Protein AF-A0A537EPG3-F1 (afdb_monomer)

pLDDT: mean 89.56, std 10.61, range [42.75, 98.06]

Sequence (152 aa):
MSGPGFRSKFKDTDVAVTFRDLILLPGWTEVEPSQVQLSTQVTINHSLNMPFVASPMDTVTESEMAIGVARLGALGVLHRNCTAEEEVEMARKVKRAESLVIKDVITIRPTETVDYATELMQKHNISGLPVVEAEKLVGIVTGRDVRFADPS

Radius of gyration: 25.55 Å; Cα contacts (8 Å, |Δi|>4): 160; chains: 1; bounding box: 74×30×63 Å

Mean predicted aligned error: 10.75 Å

Foldseek 3Di:
DDDDDPVVVVPPDPDDDDPVVDDDDDDDDPDDPVRDQQWDDPDPPDIFSHPDEWDQDPVIAFLVNQLVQVVVRHGYDHHPPDDPVRSVVRVVSNVVVPDPDDPDAAAAEPPDWLQVQVVVCVVVVHQKHFYDDPNDGPGMDGVVNSPPDDRD

Structure (mmCIF, N/CA/C/O backbone):
data_AF-A0A537EPG3-F1
#
_entry.id   AF-A0A537EPG3-F1
#
loop_
_atom_site.group_PDB
_atom_site.id
_atom_site.type_symbol
_atom_site.label_atom_id
_atom_site.label_alt_id
_atom_site.label_comp_id
_atom_site.label_asym_id
_atom_site.label_entity_id
_atom_site.label_seq_id
_atom_site.pdbx_PDB_ins_code
_atom_site.Cartn_x
_atom_site.Cartn_y
_atom_site.Cartn_z
_atom_site.occupancy
_atom_site.B_iso_or_equiv
_atom_site.auth_seq_id
_atom_site.auth_comp_id
_atom_site.auth_asym_id
_atom_site.auth_atom_id
_atom_site.pdbx_PDB_model_num
ATOM 1 N N . MET A 1 1 ? 29.960 -1.689 12.814 1.00 42.75 1 MET A N 1
ATOM 2 C CA . MET A 1 1 ? 30.819 -1.915 11.633 1.00 42.75 1 MET A CA 1
ATOM 3 C C . MET A 1 1 ? 30.027 -1.536 10.394 1.00 42.75 1 MET A C 1
ATOM 5 O O . MET A 1 1 ? 29.244 -2.335 9.900 1.00 42.75 1 MET A O 1
ATOM 9 N N . SER A 1 2 ? 30.128 -0.283 9.961 1.00 54.09 2 SER A N 1
ATOM 10 C CA . SER A 1 2 ? 29.479 0.200 8.742 1.00 54.09 2 SER A CA 1
ATOM 11 C C . SER A 1 2 ? 30.254 -0.353 7.548 1.00 54.09 2 SER A C 1
ATOM 13 O O . SER A 1 2 ? 31.393 0.045 7.314 1.00 54.09 2 SER A O 1
ATOM 15 N N . GLY A 1 3 ? 29.661 -1.313 6.836 1.00 59.41 3 GLY A N 1
ATOM 16 C CA . GLY A 1 3 ? 30.194 -1.790 5.562 1.00 59.41 3 GLY A CA 1
ATOM 17 C C . GLY A 1 3 ? 30.347 -0.644 4.550 1.00 59.41 3 GLY A C 1
ATOM 18 O O . GLY A 1 3 ? 29.833 0.458 4.773 1.00 59.41 3 GLY A O 1
ATOM 19 N N . PRO A 1 4 ? 31.059 -0.875 3.438 1.00 67.81 4 PRO A N 1
ATOM 20 C CA . PRO A 1 4 ? 31.279 0.152 2.429 1.00 67.81 4 PRO A CA 1
ATOM 21 C C . PRO A 1 4 ? 29.923 0.688 1.927 1.00 67.81 4 PRO A C 1
ATOM 23 O O . PRO A 1 4 ? 29.101 -0.043 1.378 1.00 67.81 4 PRO A O 1
ATOM 26 N N . GLY A 1 5 ? 29.644 1.968 2.202 1.00 71.38 5 GLY A N 1
ATOM 27 C CA . GLY A 1 5 ? 28.357 2.602 1.889 1.00 71.38 5 GLY A CA 1
ATOM 28 C C . GLY A 1 5 ? 28.136 2.747 0.380 1.00 71.38 5 GLY A C 1
ATOM 29 O O . GLY A 1 5 ? 29.084 2.645 -0.389 1.00 71.38 5 GLY A O 1
ATOM 30 N N . PHE A 1 6 ? 26.908 3.038 -0.063 1.00 75.31 6 PHE A N 1
ATOM 31 C CA . PHE A 1 6 ? 26.512 3.091 -1.487 1.00 75.31 6 PHE A CA 1
ATOM 32 C C . PHE A 1 6 ? 27.510 3.816 -2.413 1.00 75.31 6 PHE A C 1
ATOM 34 O O . PHE A 1 6 ? 27.824 3.315 -3.487 1.00 75.31 6 PHE A O 1
ATOM 41 N N . ARG A 1 7 ? 28.079 4.945 -1.967 1.00 73.38 7 ARG A N 1
ATOM 42 C CA . ARG A 1 7 ? 29.069 5.738 -2.721 1.00 73.38 7 ARG A CA 1
ATOM 43 C C . ARG A 1 7 ? 30.365 4.996 -3.060 1.00 73.38 7 ARG A C 1
ATOM 45 O O . ARG A 1 7 ? 30.996 5.319 -4.057 1.00 73.38 7 ARG A O 1
ATOM 52 N N . SER A 1 8 ? 30.760 4.011 -2.258 1.00 78.94 8 SER A N 1
ATOM 53 C CA . SER A 1 8 ? 31.940 3.180 -2.538 1.00 78.94 8 SER A CA 1
ATOM 54 C C . SER A 1 8 ? 31.803 2.368 -3.826 1.0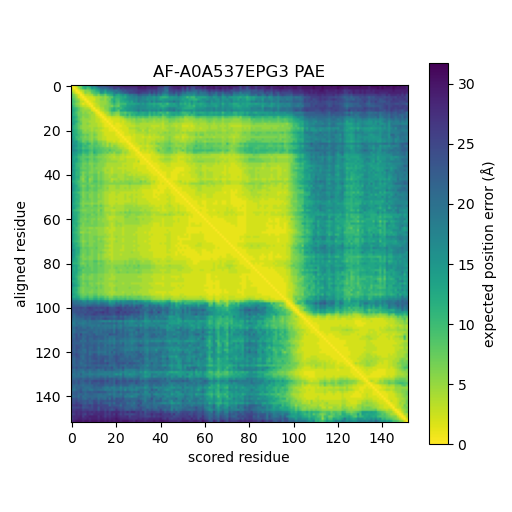0 78.94 8 SER A C 1
ATOM 56 O O . SER A 1 8 ? 32.810 2.103 -4.467 1.00 78.94 8 SER A O 1
ATOM 58 N N . LYS A 1 9 ? 30.570 2.052 -4.251 1.00 72.81 9 LYS A N 1
ATOM 59 C CA . LYS A 1 9 ? 30.302 1.319 -5.496 1.00 72.81 9 LYS A CA 1
ATOM 60 C C . LYS A 1 9 ? 30.694 2.099 -6.754 1.00 72.81 9 LYS A C 1
ATOM 62 O O . LYS A 1 9 ? 30.820 1.488 -7.802 1.00 72.81 9 LYS A O 1
ATOM 67 N N . PHE A 1 10 ? 30.872 3.417 -6.636 1.00 76.88 10 PHE A N 1
ATOM 68 C CA . PHE A 1 10 ? 31.167 4.322 -7.751 1.00 76.88 10 PHE A CA 1
ATOM 69 C C . PHE A 1 10 ? 32.620 4.804 -7.780 1.00 76.88 10 PHE A C 1
ATOM 71 O O . PHE A 1 10 ? 32.990 5.554 -8.675 1.00 76.88 10 PHE A O 1
ATOM 78 N N . LYS A 1 11 ? 33.432 4.462 -6.768 1.00 75.50 11 LYS A N 1
ATOM 79 C CA . LYS A 1 11 ? 34.779 5.037 -6.617 1.00 75.50 11 LYS A CA 1
ATOM 80 C C . LYS A 1 11 ? 35.753 4.589 -7.708 1.00 75.50 11 LYS A C 1
ATOM 82 O O . LYS A 1 11 ? 36.596 5.388 -8.090 1.00 75.50 11 LYS A O 1
ATOM 87 N N . ASP A 1 12 ? 35.587 3.368 -8.206 1.00 79.19 12 ASP A N 1
ATOM 88 C CA . ASP A 1 12 ? 36.497 2.730 -9.163 1.00 79.19 12 ASP A CA 1
ATOM 89 C C . ASP A 1 12 ? 35.770 2.361 -10.470 1.00 79.19 12 ASP A C 1
ATOM 91 O O . ASP A 1 12 ? 36.048 1.332 -11.079 1.00 79.19 12 ASP A O 1
ATOM 95 N N . THR A 1 13 ? 34.755 3.138 -10.864 1.00 80.62 13 THR A N 1
ATOM 96 C CA . THR A 1 13 ? 33.936 2.833 -12.048 1.00 80.62 13 THR A CA 1
ATOM 97 C C . THR A 1 13 ? 34.333 3.716 -13.225 1.00 80.62 13 THR A C 1
ATOM 99 O O . THR A 1 13 ? 34.212 4.935 -13.148 1.00 80.62 13 THR A O 1
ATOM 102 N N . ASP A 1 14 ? 34.745 3.099 -14.332 1.00 84.75 14 ASP A N 1
ATOM 103 C CA . ASP A 1 14 ? 35.174 3.817 -15.541 1.00 84.75 14 ASP A CA 1
ATOM 104 C C . ASP A 1 14 ? 34.015 4.513 -16.274 1.00 84.75 14 ASP A C 1
ATOM 106 O O . ASP A 1 14 ? 34.211 5.525 -16.946 1.00 84.75 14 ASP A O 1
ATOM 110 N N . VAL A 1 15 ? 32.796 3.974 -16.159 1.00 88.31 15 VAL A N 1
ATOM 111 C CA . VAL A 1 15 ? 31.607 4.460 -16.870 1.00 88.31 15 VAL A CA 1
ATOM 112 C C . VAL A 1 15 ? 30.387 4.417 -15.953 1.00 88.31 15 VAL A C 1
ATOM 114 O O . VAL A 1 15 ? 30.102 3.402 -15.319 1.00 88.31 15 VAL A O 1
ATOM 117 N N . ALA A 1 16 ? 29.632 5.515 -15.925 1.00 89.00 16 ALA A N 1
ATOM 118 C CA . ALA A 1 16 ? 28.336 5.614 -1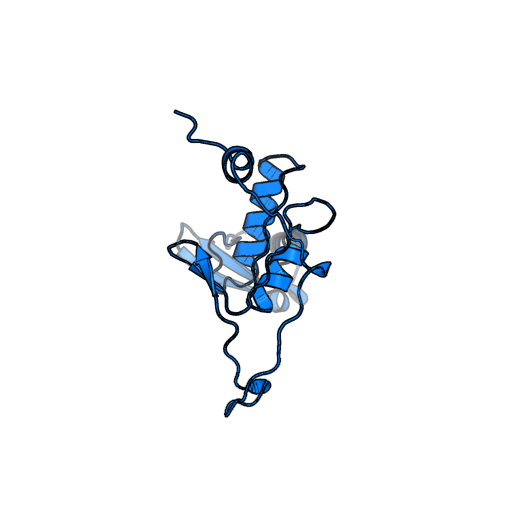5.267 1.00 89.00 16 ALA A CA 1
ATOM 119 C C . ALA A 1 16 ? 27.284 6.050 -16.292 1.00 89.00 16 ALA A C 1
ATOM 121 O O . ALA A 1 16 ? 27.496 7.023 -17.012 1.00 89.00 16 ALA A O 1
ATOM 122 N N . VAL A 1 17 ? 26.161 5.332 -16.344 1.00 91.69 17 VAL A N 1
ATOM 123 C CA . VAL A 1 17 ? 25.054 5.582 -17.279 1.00 91.69 17 VAL A CA 1
ATOM 124 C C . VAL A 1 17 ? 23.739 5.775 -16.529 1.00 91.69 17 VAL A C 1
ATOM 126 O O . VAL A 1 17 ? 23.528 5.204 -15.457 1.00 91.69 17 VAL A O 1
ATOM 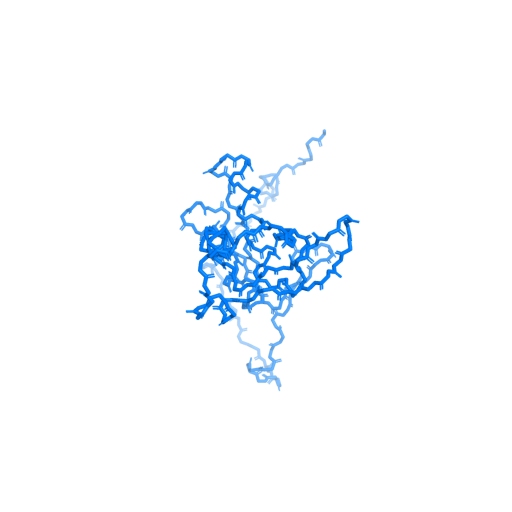129 N N . THR A 1 18 ? 22.845 6.578 -17.096 1.00 93.88 18 THR A N 1
ATOM 130 C CA . THR A 1 18 ? 21.467 6.796 -16.641 1.00 93.88 18 THR A CA 1
ATOM 131 C C . THR A 1 18 ? 20.455 6.232 -17.642 1.00 93.88 18 THR A C 1
ATOM 133 O O . THR A 1 18 ? 20.806 5.795 -18.736 1.00 93.88 18 THR A O 1
ATOM 136 N N . PHE A 1 19 ? 19.165 6.268 -17.299 1.00 95.00 19 PHE A N 1
ATOM 137 C CA . PHE A 1 19 ? 18.079 5.753 -18.141 1.00 95.00 19 PHE A CA 1
ATOM 138 C C . PHE A 1 19 ? 18.023 6.381 -19.540 1.00 95.00 19 PHE A C 1
ATOM 140 O O . PHE A 1 19 ? 17.496 5.765 -20.456 1.00 95.00 19 PHE A O 1
ATOM 147 N N . ARG A 1 20 ? 18.541 7.604 -19.709 1.00 95.81 20 ARG A N 1
ATOM 148 C CA . ARG A 1 20 ? 18.556 8.310 -21.001 1.00 95.81 20 ARG A CA 1
ATOM 149 C C . ARG A 1 20 ? 19.723 7.926 -21.908 1.00 95.81 20 ARG A C 1
ATOM 151 O O . ARG A 1 20 ? 19.686 8.278 -23.082 1.00 95.81 20 ARG A O 1
ATOM 158 N N . ASP A 1 21 ? 20.719 7.219 -21.386 1.00 96.25 21 ASP A N 1
ATOM 159 C CA . ASP A 1 21 ? 21.916 6.856 -22.150 1.00 96.25 21 ASP A CA 1
ATOM 160 C C . ASP A 1 21 ? 21.739 5.537 -22.913 1.00 96.25 21 ASP A C 1
ATOM 162 O O . ASP A 1 21 ? 22.566 5.189 -23.752 1.00 96.25 21 ASP A O 1
ATOM 166 N N . LEU A 1 22 ? 20.671 4.787 -22.621 1.00 95.44 22 LEU A N 1
ATOM 167 C CA . LEU A 1 22 ? 20.438 3.446 -23.143 1.00 95.44 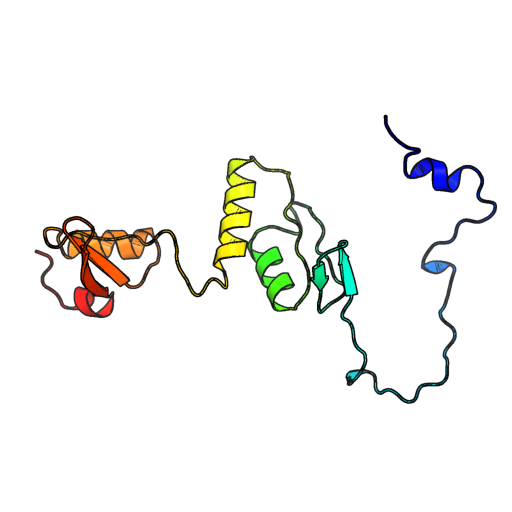22 LEU A CA 1
ATOM 168 C C . LEU A 1 22 ? 19.040 3.319 -23.744 1.00 95.44 22 LEU A C 1
ATOM 170 O O . LEU A 1 22 ? 18.080 3.939 -23.290 1.00 95.44 22 LEU A O 1
ATOM 174 N N . ILE A 1 23 ? 18.927 2.440 -24.735 1.00 97.00 23 ILE A N 1
ATOM 175 C CA . ILE A 1 23 ? 17.654 1.960 -25.270 1.00 97.00 23 ILE A CA 1
ATOM 176 C C . ILE A 1 23 ? 17.647 0.434 -25.244 1.00 97.00 23 ILE A C 1
ATOM 178 O O . ILE A 1 23 ? 18.692 -0.204 -25.383 1.00 97.00 23 ILE A O 1
ATOM 182 N N . LEU A 1 24 ? 16.465 -0.158 -25.082 1.00 96.19 24 LEU A N 1
ATOM 183 C CA . LEU A 1 24 ? 16.287 -1.597 -25.246 1.00 96.19 24 LEU A CA 1
ATOM 184 C C . LEU A 1 24 ? 16.096 -1.901 -26.732 1.00 96.19 24 LEU A C 1
ATOM 186 O O . LEU A 1 24 ? 15.199 -1.348 -27.369 1.00 96.19 24 LEU A O 1
ATOM 190 N N . LEU A 1 25 ? 16.939 -2.773 -27.284 1.00 97.00 25 LEU A N 1
ATOM 191 C CA . LEU A 1 25 ? 16.750 -3.274 -28.642 1.00 97.00 25 LEU A CA 1
ATOM 192 C C . LEU A 1 25 ? 15.621 -4.315 -28.645 1.00 97.00 25 LEU A C 1
ATOM 194 O O . LEU A 1 25 ? 15.568 -5.150 -27.737 1.00 97.00 25 LEU A O 1
ATOM 198 N N . PRO A 1 26 ? 14.717 -4.286 -29.637 1.00 95.62 26 PRO A N 1
ATOM 199 C CA . PRO A 1 26 ? 13.645 -5.264 -29.723 1.00 95.62 26 PRO A CA 1
ATOM 200 C C . PRO A 1 26 ? 14.205 -6.666 -29.992 1.00 95.62 26 PRO A C 1
ATOM 202 O O . PRO A 1 26 ? 15.178 -6.835 -30.728 1.00 95.62 26 PRO A O 1
ATOM 205 N N . GLY A 1 27 ? 13.555 -7.669 -29.407 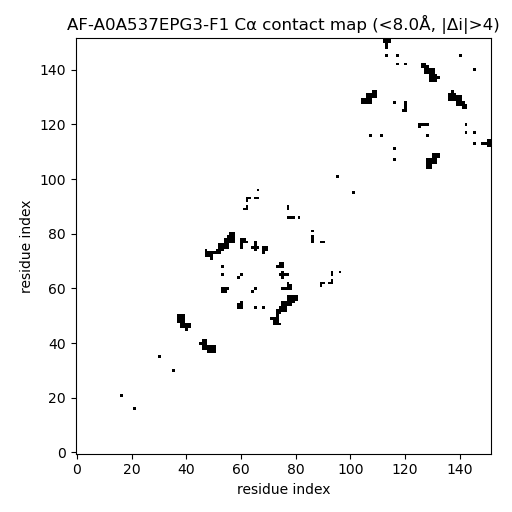1.00 94.69 27 GLY A N 1
ATOM 206 C CA . GLY A 1 27 ? 13.816 -9.086 -29.643 1.00 94.69 27 GLY A CA 1
ATOM 207 C C . GLY A 1 27 ? 12.567 -9.798 -30.154 1.00 94.69 27 GLY A C 1
ATOM 208 O O . GLY A 1 27 ? 11.469 -9.242 -30.153 1.00 94.69 27 GLY A O 1
ATOM 209 N N . TRP A 1 28 ? 12.737 -11.038 -30.596 1.00 94.81 28 TRP A N 1
ATOM 210 C CA . TRP A 1 28 ? 11.618 -11.895 -30.975 1.00 94.81 28 TRP A CA 1
ATOM 211 C C . TRP A 1 28 ? 10.900 -12.445 -29.728 1.00 94.81 28 TRP A C 1
ATOM 213 O O . TRP A 1 28 ? 11.549 -12.716 -28.719 1.00 94.81 28 TRP A O 1
ATOM 223 N N . THR A 1 29 ? 9.573 -12.600 -29.787 1.00 94.38 29 THR A N 1
ATOM 224 C CA . THR A 1 29 ? 8.740 -13.085 -28.671 1.00 94.38 29 THR A CA 1
ATOM 225 C C . THR A 1 29 ? 7.596 -13.966 -29.176 1.00 94.38 29 THR A C 1
ATOM 227 O O . THR A 1 29 ? 7.023 -13.688 -30.228 1.00 94.38 29 THR A O 1
ATOM 230 N N . GLU A 1 30 ? 7.247 -14.995 -28.401 1.00 95.12 30 GLU A N 1
ATOM 231 C CA . GLU A 1 30 ? 6.045 -15.832 -28.582 1.00 95.12 30 GLU A CA 1
ATOM 232 C C . GLU A 1 30 ? 4.921 -15.473 -27.595 1.00 95.12 30 GLU A C 1
ATOM 234 O O . GLU A 1 30 ? 3.828 -16.028 -27.665 1.00 95.12 30 GLU A O 1
ATOM 239 N N . VAL A 1 31 ? 5.191 -14.569 -26.649 1.00 95.56 31 VAL A N 1
ATOM 240 C CA . VAL A 1 31 ? 4.275 -14.211 -25.560 1.00 95.56 31 VAL A CA 1
ATOM 241 C C . VAL A 1 31 ? 3.543 -12.919 -25.905 1.00 95.56 31 VAL A C 1
ATOM 243 O O . VAL A 1 31 ? 4.172 -11.937 -26.318 1.00 95.56 31 VAL A O 1
ATOM 246 N N . GLU A 1 32 ? 2.225 -12.896 -25.697 1.00 95.38 32 GLU A N 1
ATOM 247 C CA . GLU A 1 32 ? 1.440 -11.669 -25.820 1.00 95.38 32 GLU A CA 1
ATOM 248 C C . GLU A 1 32 ? 1.646 -10.749 -24.604 1.00 95.38 32 GLU A C 1
ATOM 250 O O . GLU A 1 32 ? 1.788 -11.233 -23.480 1.00 95.38 32 GLU A O 1
ATOM 255 N N . PRO A 1 33 ? 1.589 -9.412 -24.761 1.00 95.12 33 PRO A N 1
ATOM 256 C CA . PRO A 1 33 ? 1.771 -8.478 -23.645 1.00 95.12 33 PRO A CA 1
ATOM 257 C C . PRO A 1 33 ? 0.862 -8.735 -22.430 1.00 95.12 33 PRO A C 1
ATOM 259 O O . PRO A 1 33 ? 1.271 -8.502 -21.296 1.00 95.12 33 PRO A O 1
ATOM 262 N N . SER A 1 34 ? -0.353 -9.242 -22.652 1.00 95.56 34 SER A N 1
ATOM 263 C CA . SER A 1 34 ? -1.330 -9.590 -21.608 1.00 95.56 34 SER A CA 1
ATOM 264 C C . SER A 1 34 ? -0.934 -10.813 -20.770 1.00 95.56 34 SER A C 1
ATOM 266 O O . SER A 1 34 ? -1.453 -10.994 -19.671 1.00 95.56 34 SER A O 1
ATOM 268 N N . GLN A 1 35 ? -0.028 -11.648 -21.278 1.00 95.56 35 GLN A N 1
ATOM 269 C CA . GLN A 1 35 ? 0.428 -12.889 -20.652 1.00 95.56 35 GLN A CA 1
ATOM 270 C C . GLN A 1 35 ? 1.733 -12.704 -19.866 1.00 95.56 35 GLN A C 1
ATOM 272 O O . GLN A 1 35 ? 2.206 -13.638 -19.217 1.00 95.56 35 GLN A O 1
ATOM 277 N N . VAL A 1 36 ? 2.333 -11.512 -19.918 1.00 95.56 36 VAL A N 1
ATOM 278 C CA . VAL A 1 36 ? 3.590 -11.221 -19.228 1.00 95.56 36 VAL A CA 1
ATOM 279 C C . VAL A 1 36 ? 3.369 -11.218 -17.715 1.00 95.56 36 VAL A C 1
ATOM 281 O O . VAL A 1 36 ? 2.537 -10.482 -17.185 1.00 95.56 36 VAL A O 1
ATOM 284 N N . GLN A 1 37 ? 4.158 -12.019 -16.999 1.00 95.31 37 GLN A N 1
ATOM 285 C CA . GLN A 1 37 ? 4.133 -12.063 -15.542 1.00 95.31 37 GLN A CA 1
ATOM 286 C C . GLN A 1 37 ? 4.932 -10.893 -14.956 1.00 95.31 37 GLN A C 1
ATOM 288 O O . GLN A 1 37 ? 6.137 -10.778 -15.167 1.00 95.31 37 GLN A O 1
ATOM 293 N N . LEU A 1 38 ? 4.255 -10.042 -14.185 1.00 96.31 38 LEU A N 1
ATOM 294 C CA . LEU A 1 38 ? 4.847 -8.849 -13.566 1.00 96.31 38 LEU A CA 1
ATOM 295 C C . LEU A 1 38 ? 5.283 -9.066 -12.109 1.00 96.31 38 LEU A C 1
ATOM 297 O O . LEU A 1 38 ? 5.841 -8.161 -11.486 1.00 96.31 38 LEU A O 1
ATOM 301 N N . SER A 1 39 ? 5.045 -10.257 -11.555 1.00 96.38 39 SER A N 1
ATOM 302 C CA . SER A 1 39 ? 5.372 -10.542 -10.162 1.00 96.38 39 SER A CA 1
ATOM 303 C C . SER A 1 39 ? 6.877 -10.470 -9.909 1.00 96.38 39 SER A C 1
ATOM 305 O O . SER A 1 39 ? 7.663 -11.008 -10.688 1.00 96.38 39 SER A O 1
ATOM 307 N N . THR A 1 40 ? 7.280 -9.870 -8.792 1.00 96.75 40 THR A N 1
ATOM 308 C CA . THR A 1 40 ? 8.692 -9.649 -8.453 1.00 96.75 40 THR A CA 1
ATOM 309 C C . THR A 1 40 ? 8.959 -9.818 -6.960 1.00 96.75 40 THR A C 1
ATOM 311 O O . THR A 1 40 ? 8.046 -9.716 -6.144 1.00 96.75 40 THR A O 1
ATOM 314 N N . GLN A 1 41 ? 10.217 -10.048 -6.583 1.00 96.38 41 GLN A N 1
ATOM 315 C CA . GLN A 1 41 ? 10.650 -10.103 -5.185 1.00 96.38 41 GLN A CA 1
ATOM 316 C C . GLN A 1 41 ? 10.988 -8.700 -4.677 1.00 96.38 41 GLN A C 1
ATOM 318 O O . GLN A 1 41 ? 11.864 -8.035 -5.227 1.00 96.38 41 GLN A O 1
ATOM 323 N N . VAL A 1 42 ? 10.334 -8.265 -3.596 1.00 95.38 42 VAL A N 1
ATOM 324 C CA . VAL A 1 42 ? 10.640 -6.978 -2.941 1.00 95.38 42 VAL A CA 1
ATOM 325 C C . VAL A 1 42 ? 11.561 -7.148 -1.734 1.00 95.38 42 VAL A C 1
ATOM 327 O O . VAL A 1 42 ? 12.357 -6.268 -1.416 1.00 95.38 42 VAL A O 1
ATOM 330 N N . THR A 1 43 ? 11.497 -8.302 -1.071 1.00 94.94 43 THR A N 1
ATOM 331 C CA . THR A 1 43 ? 12.440 -8.694 -0.014 1.00 94.94 43 THR A CA 1
ATOM 332 C C . THR A 1 43 ? 12.827 -10.159 -0.188 1.00 94.94 43 THR A C 1
ATOM 334 O O . THR A 1 43 ? 12.304 -10.842 -1.063 1.00 94.94 43 THR A O 1
ATOM 337 N N . ILE A 1 44 ? 13.701 -10.671 0.683 1.00 95.19 44 ILE A N 1
ATOM 338 C CA . ILE A 1 44 ? 14.077 -12.095 0.712 1.00 95.19 44 ILE A CA 1
ATOM 339 C C . ILE A 1 44 ? 12.832 -12.997 0.838 1.00 95.19 44 ILE A C 1
ATOM 341 O O . ILE A 1 44 ? 12.778 -14.054 0.219 1.00 95.19 44 ILE A O 1
ATOM 345 N N . ASN A 1 45 ? 11.819 -12.551 1.592 1.00 96.56 45 ASN A N 1
ATOM 346 C CA . ASN A 1 45 ? 10.675 -13.378 1.993 1.00 96.56 45 ASN A CA 1
ATOM 347 C C . ASN A 1 45 ? 9.324 -12.921 1.418 1.00 96.56 45 ASN A C 1
ATOM 349 O O . ASN A 1 45 ? 8.307 -13.521 1.749 1.00 96.56 45 ASN A O 1
ATOM 353 N N . HIS A 1 46 ? 9.280 -11.856 0.612 1.00 93.75 46 HIS A N 1
ATOM 354 C CA . HIS A 1 46 ? 8.014 -11.293 0.129 1.00 93.75 46 HIS A CA 1
ATOM 355 C C . HIS A 1 46 ? 8.083 -10.968 -1.362 1.00 93.75 46 HIS A C 1
ATOM 357 O O . HIS A 1 46 ? 8.985 -10.240 -1.797 1.00 93.75 46 HIS A O 1
ATOM 363 N N . SER A 1 47 ? 7.082 -11.455 -2.094 1.00 96.38 47 SER A N 1
ATOM 364 C CA . SER A 1 47 ? 6.792 -11.115 -3.484 1.00 96.38 47 SER A CA 1
ATOM 365 C C . SER A 1 47 ? 5.675 -10.076 -3.585 1.00 96.38 47 SER A C 1
ATOM 367 O O . SER A 1 47 ? 4.829 -9.952 -2.698 1.00 96.38 47 SER A O 1
ATOM 369 N N . LEU A 1 48 ? 5.675 -9.338 -4.692 1.00 96.56 48 LEU A N 1
ATOM 370 C CA . LEU A 1 48 ? 4.593 -8.465 -5.138 1.00 96.56 48 LEU A CA 1
ATOM 371 C C . LEU A 1 48 ? 4.052 -8.978 -6.469 1.00 96.56 48 LEU A C 1
ATOM 373 O O . LEU A 1 48 ? 4.806 -9.540 -7.264 1.00 96.56 48 LEU A O 1
ATOM 377 N N . ASN A 1 49 ? 2.769 -8.739 -6.734 1.00 97.00 49 ASN A N 1
ATOM 378 C CA . ASN A 1 49 ? 2.161 -9.050 -8.030 1.00 97.00 49 ASN A CA 1
ATOM 379 C C . ASN A 1 49 ? 2.518 -7.997 -9.087 1.00 97.00 49 ASN A C 1
ATOM 381 O O . ASN A 1 49 ? 2.563 -8.313 -10.273 1.00 97.00 49 ASN A O 1
ATOM 385 N N . MET A 1 50 ? 2.801 -6.769 -8.646 1.00 96.69 50 MET A N 1
ATOM 386 C CA . MET A 1 50 ? 3.202 -5.647 -9.485 1.00 96.69 50 MET A CA 1
ATOM 387 C C . MET A 1 50 ? 4.529 -5.049 -8.992 1.00 96.69 50 MET A C 1
ATOM 389 O O . MET A 1 50 ? 4.694 -4.850 -7.785 1.00 96.69 50 MET A O 1
ATOM 393 N N . PRO A 1 51 ? 5.467 -4.689 -9.888 1.00 96.88 51 PRO A N 1
ATOM 394 C CA . PRO A 1 51 ? 6.803 -4.220 -9.528 1.00 96.88 51 PRO A CA 1
ATOM 395 C C . PRO A 1 51 ? 6.818 -2.718 -9.203 1.00 96.88 51 PRO A C 1
ATOM 397 O O . PRO A 1 51 ? 7.688 -1.979 -9.659 1.00 96.88 51 PRO A O 1
ATOM 400 N N . PHE A 1 52 ? 5.842 -2.254 -8.421 1.00 96.94 52 PHE A N 1
ATOM 401 C CA . PHE A 1 52 ? 5.713 -0.856 -8.021 1.00 96.94 52 PHE A CA 1
ATOM 402 C C . PHE A 1 52 ? 5.781 -0.711 -6.503 1.00 96.94 52 PHE A C 1
ATOM 404 O O . PHE A 1 52 ? 5.182 -1.485 -5.753 1.00 96.94 52 PHE A O 1
ATOM 411 N N . VAL A 1 53 ? 6.508 0.316 -6.061 1.00 97.19 53 VAL A N 1
ATOM 412 C CA . VAL A 1 53 ? 6.613 0.701 -4.654 1.00 97.19 53 VAL A CA 1
ATOM 413 C C . VAL A 1 53 ? 6.388 2.205 -4.542 1.00 97.19 53 VAL A C 1
ATOM 415 O O . VAL A 1 53 ? 7.092 2.982 -5.188 1.00 97.19 53 VAL A O 1
ATOM 418 N N . ALA A 1 54 ? 5.412 2.622 -3.736 1.00 97.56 54 ALA A N 1
ATOM 419 C CA . ALA A 1 54 ? 5.173 4.033 -3.460 1.00 97.56 54 ALA A CA 1
ATOM 420 C C . ALA A 1 54 ? 6.216 4.570 -2.467 1.00 97.56 54 ALA A C 1
ATOM 422 O O . ALA A 1 54 ? 6.550 3.918 -1.474 1.00 97.56 54 ALA A O 1
ATOM 423 N N . SER A 1 55 ? 6.743 5.759 -2.765 1.00 97.56 55 SER A N 1
ATOM 424 C CA . SER A 1 55 ? 7.830 6.383 -2.006 1.00 97.56 55 SER A CA 1
ATOM 425 C C . SER A 1 55 ? 7.393 6.761 -0.582 1.00 97.56 55 SER A C 1
ATOM 427 O O . SER A 1 55 ? 6.287 7.286 -0.429 1.00 97.56 55 SER A O 1
ATOM 429 N N . PRO A 1 56 ? 8.246 6.585 0.448 1.00 97.25 56 PRO A N 1
ATOM 430 C CA . PRO A 1 56 ? 7.959 6.979 1.830 1.00 97.25 56 PRO A CA 1
ATOM 431 C C . PRO A 1 56 ? 8.093 8.491 2.049 1.00 97.25 56 PRO A C 1
ATOM 433 O O . PRO A 1 56 ? 8.958 8.961 2.789 1.00 97.25 56 PRO A O 1
ATOM 436 N N . MET A 1 57 ? 7.237 9.260 1.383 1.00 97.81 57 MET A N 1
ATOM 437 C CA . MET A 1 57 ? 7.161 10.719 1.476 1.00 97.81 57 MET A CA 1
ATOM 438 C C . MET A 1 57 ? 5.780 11.124 1.984 1.00 97.81 57 MET A C 1
ATOM 440 O O . MET A 1 57 ? 4.788 10.515 1.596 1.00 97.81 57 MET A O 1
ATOM 444 N N . ASP A 1 58 ? 5.720 12.147 2.830 1.00 96.12 58 ASP A N 1
ATOM 445 C CA . ASP A 1 58 ? 4.474 12.716 3.375 1.00 96.12 58 ASP A CA 1
ATOM 446 C C . ASP A 1 58 ? 3.495 13.159 2.281 1.00 96.12 58 ASP A C 1
ATOM 448 O O . ASP A 1 58 ? 2.298 12.926 2.353 1.00 96.12 58 ASP A O 1
ATOM 452 N N . THR A 1 59 ? 4.029 13.712 1.202 1.00 96.44 59 THR A N 1
ATOM 453 C CA . THR A 1 59 ? 3.272 14.133 0.018 1.00 96.44 59 THR A CA 1
ATOM 454 C C . THR A 1 59 ? 2.829 12.982 -0.887 1.00 96.44 59 THR A C 1
ATOM 456 O O . THR A 1 59 ? 2.159 13.225 -1.890 1.00 96.44 59 THR A O 1
ATOM 459 N N . VAL A 1 60 ? 3.222 11.740 -0.584 1.00 97.00 60 VAL A N 1
ATOM 460 C CA . VAL A 1 60 ? 2.988 10.584 -1.460 1.00 97.00 60 VAL A CA 1
ATOM 461 C C . VAL A 1 60 ? 2.234 9.472 -0.745 1.00 97.00 60 VAL A C 1
ATOM 463 O O . VAL A 1 60 ? 1.203 9.038 -1.251 1.00 97.00 60 VAL A O 1
ATOM 466 N N . THR A 1 61 ? 2.732 8.980 0.392 1.00 98.00 61 THR A N 1
ATOM 467 C CA . THR A 1 61 ? 2.26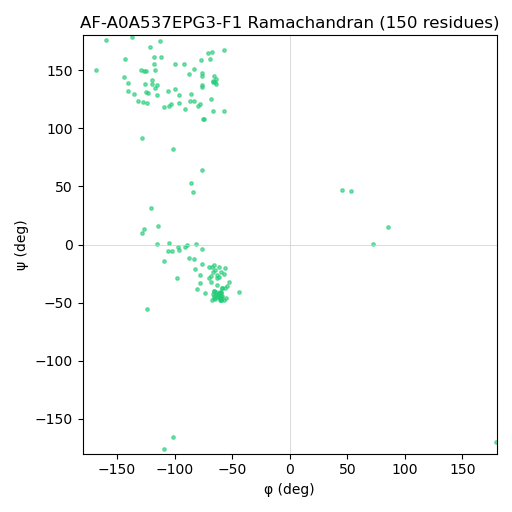5 7.709 0.960 1.00 98.00 61 THR A CA 1
ATOM 468 C C . THR A 1 61 ? 1.865 7.817 2.426 1.00 98.00 61 THR A C 1
ATOM 470 O O . THR A 1 61 ? 2.660 7.551 3.326 1.00 98.00 61 THR A O 1
ATOM 473 N N . GLU A 1 62 ? 0.582 8.091 2.643 1.00 98.00 62 GLU A N 1
ATOM 474 C CA . GLU A 1 62 ? -0.128 7.829 3.898 1.00 98.00 62 GLU A CA 1
ATOM 475 C C . GLU A 1 62 ? -0.989 6.549 3.786 1.00 98.00 62 GLU A C 1
ATOM 477 O O . GLU A 1 62 ? -0.842 5.743 2.861 1.00 98.00 62 GLU A O 1
ATOM 482 N N . SER A 1 63 ? -1.915 6.351 4.731 1.00 97.69 63 SER A N 1
ATOM 483 C CA . SER A 1 63 ? -2.771 5.156 4.813 1.00 97.69 63 SER A CA 1
ATOM 484 C C . SER A 1 63 ? -3.555 4.885 3.529 1.00 97.69 63 SER A C 1
ATOM 486 O O . SER A 1 63 ? -3.604 3.746 3.071 1.00 97.69 63 SER A O 1
ATOM 488 N N . GLU A 1 64 ? -4.175 5.915 2.949 1.00 96.56 64 GLU A N 1
ATOM 489 C CA . GLU A 1 64 ? -5.053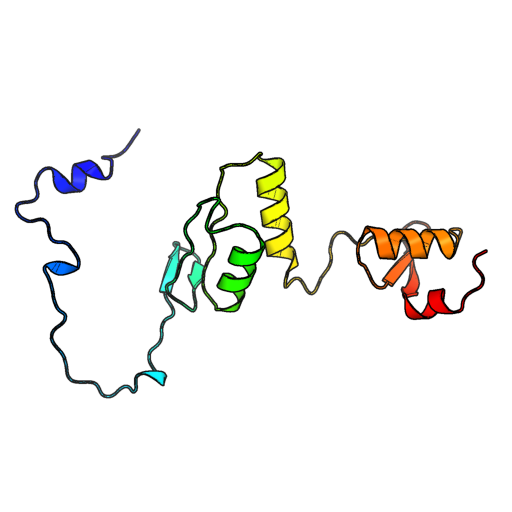 5.760 1.784 1.00 96.56 64 GLU A CA 1
ATOM 490 C C . GLU A 1 64 ? -4.280 5.287 0.552 1.00 96.56 64 GLU A C 1
ATOM 492 O O . GLU A 1 64 ? -4.679 4.315 -0.095 1.00 96.56 64 GLU A O 1
ATOM 497 N N . MET A 1 65 ? -3.129 5.910 0.278 1.00 97.81 65 MET A N 1
ATOM 498 C CA . MET A 1 65 ? -2.252 5.509 -0.821 1.00 97.81 65 MET A CA 1
ATOM 499 C C . MET A 1 65 ? -1.719 4.092 -0.613 1.00 97.81 65 MET A C 1
ATOM 501 O O . MET A 1 65 ? -1.751 3.279 -1.536 1.00 97.81 65 MET A O 1
ATOM 505 N N . ALA A 1 66 ? -1.271 3.761 0.602 1.00 97.62 66 ALA A N 1
ATOM 506 C CA . ALA A 1 66 ? -0.766 2.426 0.904 1.00 97.62 66 ALA A CA 1
ATOM 507 C C . ALA A 1 66 ? -1.836 1.339 0.692 1.00 97.62 66 ALA A C 1
ATOM 509 O O . ALA A 1 66 ? -1.533 0.296 0.113 1.00 97.62 66 ALA A O 1
ATOM 510 N N . ILE A 1 67 ? -3.089 1.594 1.088 1.00 97.12 67 ILE A N 1
ATOM 511 C CA . ILE A 1 67 ? -4.222 0.688 0.837 1.00 97.12 67 ILE A CA 1
ATOM 512 C C . ILE A 1 67 ? -4.505 0.568 -0.665 1.00 97.12 67 ILE A C 1
ATOM 514 O O . ILE A 1 67 ? -4.666 -0.542 -1.173 1.00 97.12 67 ILE A O 1
ATOM 518 N N . GLY A 1 68 ? -4.565 1.693 -1.384 1.00 96.88 68 GLY A N 1
ATOM 519 C CA . GLY A 1 68 ? -4.861 1.710 -2.817 1.00 96.88 68 GLY A CA 1
ATOM 520 C C . GLY A 1 68 ? -3.827 0.937 -3.636 1.00 96.88 68 GLY A C 1
ATOM 521 O O . GLY A 1 68 ? -4.182 0.073 -4.435 1.00 96.88 68 GLY A O 1
ATOM 522 N N . VAL A 1 69 ? -2.543 1.190 -3.384 1.00 96.44 69 VAL A N 1
ATOM 523 C CA . VAL A 1 69 ? -1.429 0.515 -4.064 1.00 96.44 69 VAL A CA 1
ATOM 524 C C . VAL A 1 69 ? -1.387 -0.977 -3.712 1.00 96.44 69 VAL A C 1
ATOM 526 O O . VAL A 1 69 ? -1.190 -1.805 -4.603 1.00 96.44 69 VAL A O 1
ATOM 529 N N . ALA A 1 70 ? -1.651 -1.342 -2.452 1.00 95.81 70 ALA A N 1
ATOM 530 C CA . ALA A 1 70 ? -1.733 -2.743 -2.033 1.00 95.81 70 ALA A CA 1
ATOM 531 C C . ALA A 1 70 ? -2.844 -3.515 -2.761 1.00 95.81 70 ALA A C 1
ATOM 533 O O . ALA A 1 70 ? -2.610 -4.632 -3.221 1.00 95.81 70 ALA A O 1
ATOM 534 N N . ARG A 1 71 ? -4.023 -2.906 -2.948 1.00 95.38 71 ARG A N 1
ATOM 535 C CA . ARG A 1 71 ? -5.140 -3.509 -3.702 1.00 95.38 71 ARG A CA 1
ATOM 536 C C . ARG A 1 71 ? -4.812 -3.762 -5.173 1.00 95.38 71 ARG A C 1
ATOM 538 O O . ARG A 1 71 ? -5.344 -4.695 -5.764 1.00 95.38 71 ARG A O 1
ATOM 545 N N . LEU A 1 72 ? -3.922 -2.961 -5.756 1.00 95.44 72 LEU A N 1
ATOM 546 C CA . LEU A 1 72 ? -3.407 -3.167 -7.114 1.00 95.44 72 LEU A CA 1
ATOM 547 C C . LEU A 1 72 ? -2.273 -4.209 -7.175 1.00 95.44 72 LEU A C 1
ATOM 549 O O . LEU A 1 72 ? -1.744 -4.474 -8.251 1.00 95.44 72 LEU A O 1
ATOM 553 N N . GLY A 1 73 ? -1.887 -4.809 -6.043 1.00 95.19 73 GLY A N 1
ATOM 554 C CA . GLY A 1 73 ? -0.837 -5.826 -5.966 1.00 95.19 73 GLY A CA 1
ATOM 555 C C . GLY A 1 73 ? 0.586 -5.273 -5.831 1.00 95.19 73 GLY A C 1
ATOM 556 O O . GLY A 1 73 ? 1.547 -6.015 -6.051 1.00 95.19 73 GLY A O 1
ATOM 557 N N . ALA A 1 74 ? 0.720 -3.991 -5.489 1.00 97.06 74 ALA A N 1
ATOM 558 C CA . ALA A 1 74 ? 1.980 -3.281 -5.279 1.00 97.06 74 ALA A CA 1
ATOM 559 C C . ALA A 1 74 ? 2.209 -2.967 -3.781 1.00 97.06 74 ALA A C 1
ATOM 561 O O . ALA A 1 74 ? 1.436 -3.390 -2.923 1.00 97.06 74 ALA A O 1
ATOM 562 N N . LEU A 1 75 ? 3.284 -2.247 -3.436 1.00 97.25 75 LEU A N 1
ATOM 563 C CA . LEU A 1 75 ? 3.629 -1.918 -2.044 1.00 97.25 75 LEU A CA 1
ATOM 564 C C . LEU A 1 75 ? 3.605 -0.407 -1.779 1.00 97.25 75 LEU A C 1
ATOM 566 O O . LEU A 1 75 ? 4.191 0.364 -2.530 1.00 97.25 75 LEU A O 1
ATOM 570 N N . GLY A 1 76 ? 3.000 0.022 -0.672 1.00 97.19 76 GLY A N 1
ATOM 571 C CA . GLY A 1 76 ? 3.158 1.380 -0.144 1.00 97.19 76 GLY A CA 1
ATOM 572 C C . GLY A 1 76 ? 4.056 1.399 1.090 1.00 97.19 76 GLY A C 1
ATOM 573 O O . GLY A 1 76 ? 3.853 0.596 2.000 1.00 97.19 76 GLY A O 1
ATOM 574 N N . VAL A 1 77 ? 5.032 2.309 1.137 1.00 97.81 77 VAL A N 1
ATOM 575 C CA . VAL A 1 77 ? 5.871 2.530 2.324 1.00 97.81 77 VAL A CA 1
ATOM 576 C C . VAL A 1 77 ? 5.433 3.824 2.996 1.00 97.81 77 VAL A C 1
ATOM 578 O O . VAL A 1 77 ? 5.502 4.880 2.380 1.00 97.81 77 VAL A O 1
ATOM 581 N N . LEU A 1 78 ? 4.984 3.744 4.248 1.00 97.94 78 LEU A N 1
ATOM 582 C CA . LEU A 1 78 ? 4.574 4.924 5.009 1.00 97.94 78 LEU A CA 1
ATOM 583 C C . LEU A 1 78 ? 5.779 5.840 5.260 1.00 97.94 78 LEU A C 1
ATOM 585 O O . LEU A 1 78 ? 6.891 5.373 5.527 1.00 97.94 78 LEU A O 1
ATOM 589 N N . HIS A 1 79 ? 5.560 7.147 5.152 1.00 98.06 79 HIS A N 1
ATOM 590 C CA . HIS A 1 79 ? 6.570 8.137 5.511 1.00 98.06 79 HIS A CA 1
ATOM 591 C C . HIS A 1 79 ? 6.784 8.198 7.032 1.00 98.06 79 HIS A C 1
ATOM 593 O O . HIS A 1 79 ? 5.969 7.721 7.815 1.00 98.06 79 HIS A O 1
ATOM 599 N N . ARG A 1 80 ? 7.891 8.825 7.446 1.00 96.44 80 ARG A N 1
ATOM 600 C CA . ARG A 1 80 ? 8.256 9.026 8.864 1.00 96.44 80 ARG A CA 1
ATOM 601 C C . ARG A 1 80 ? 8.262 10.491 9.295 1.00 96.44 80 ARG A C 1
ATOM 603 O O . ARG A 1 80 ? 8.866 10.844 10.300 1.00 96.44 80 ARG A O 1
ATOM 610 N N . ASN A 1 81 ? 7.639 11.357 8.500 1.00 97.12 81 ASN A N 1
ATOM 611 C CA . ASN A 1 81 ? 7.495 12.780 8.822 1.00 97.12 81 ASN A CA 1
ATOM 612 C C . ASN A 1 81 ? 6.251 13.012 9.700 1.00 97.12 81 ASN A C 1
ATOM 614 O O . ASN A 1 81 ? 5.355 13.760 9.326 1.00 97.12 81 ASN A O 1
ATOM 618 N N . CYS A 1 82 ? 6.158 12.279 10.806 1.00 95.44 82 CYS A N 1
ATOM 619 C CA . CYS A 1 82 ? 5.056 12.308 11.765 1.00 95.44 82 CYS A CA 1
ATOM 620 C C . CYS A 1 82 ? 5.542 11.743 13.110 1.00 95.44 82 CYS A C 1
ATOM 622 O O . CYS A 1 82 ? 6.682 11.283 13.234 1.00 95.44 82 CYS A O 1
ATOM 624 N N . THR A 1 83 ? 4.690 11.771 14.129 1.00 98.06 83 THR A N 1
ATOM 625 C CA . THR A 1 83 ? 4.961 11.083 15.399 1.00 98.06 83 THR A CA 1
ATOM 626 C C . THR A 1 83 ? 4.904 9.561 15.225 1.00 98.06 83 THR A C 1
ATOM 628 O O . THR A 1 83 ? 4.315 9.043 14.271 1.00 98.06 83 THR A O 1
ATOM 631 N N . ALA A 1 84 ? 5.517 8.818 16.152 1.00 97.69 84 ALA A N 1
ATOM 632 C CA . ALA A 1 84 ? 5.485 7.355 16.123 1.00 97.69 84 ALA A CA 1
ATOM 633 C C . ALA A 1 84 ? 4.052 6.824 16.293 1.00 97.69 84 ALA A C 1
ATOM 635 O O . ALA A 1 84 ? 3.673 5.822 15.689 1.00 97.69 84 ALA A O 1
ATOM 636 N N . GLU A 1 85 ? 3.239 7.515 17.090 1.00 97.31 85 GLU A N 1
ATOM 637 C CA . GLU A 1 85 ? 1.832 7.209 17.314 1.00 97.31 85 GLU A CA 1
ATOM 638 C C . GLU A 1 85 ? 1.019 7.331 16.018 1.00 97.31 85 GLU A C 1
ATOM 640 O O . GLU A 1 85 ? 0.226 6.441 15.706 1.00 97.31 85 GLU A O 1
ATOM 645 N N . GLU A 1 86 ? 1.256 8.389 15.238 1.00 97.06 86 GLU A N 1
ATOM 646 C CA . GLU A 1 86 ? 0.622 8.597 13.932 1.00 97.06 86 GLU A CA 1
ATOM 647 C C . GLU A 1 86 ? 1.058 7.542 12.908 1.00 97.06 86 GLU A C 1
ATOM 649 O O . GLU A 1 86 ? 0.202 6.974 12.227 1.00 97.06 86 GLU A O 1
ATOM 654 N N . GLU A 1 87 ? 2.354 7.208 12.833 1.00 97.38 87 GLU A N 1
ATOM 655 C CA . GLU A 1 87 ? 2.862 6.157 11.933 1.00 97.38 87 GLU A CA 1
ATOM 656 C C . GLU A 1 87 ? 2.205 4.803 12.241 1.00 97.38 87 GLU A C 1
ATOM 658 O O . GLU A 1 87 ? 1.742 4.091 11.343 1.00 97.38 87 GLU A O 1
ATOM 663 N N . VAL A 1 88 ? 2.106 4.460 13.528 1.00 97.12 88 VAL A N 1
ATOM 664 C CA . VAL A 1 88 ? 1.452 3.229 13.984 1.00 97.12 88 VAL A CA 1
ATOM 665 C C . VAL A 1 88 ? -0.038 3.242 13.654 1.00 97.12 88 VAL A C 1
ATOM 667 O O . VAL A 1 88 ? -0.572 2.217 13.226 1.00 97.12 88 VAL A O 1
ATOM 670 N N . GLU A 1 89 ? -0.722 4.371 13.825 1.00 95.50 89 GLU A N 1
ATOM 671 C CA . GLU A 1 89 ? -2.141 4.477 13.489 1.00 95.50 89 GLU A CA 1
ATOM 672 C C . GLU A 1 89 ? -2.382 4.331 11.983 1.00 95.50 89 GLU A C 1
ATOM 674 O O . GLU A 1 89 ? -3.294 3.609 11.569 1.00 95.50 89 GLU A O 1
ATOM 679 N N . MET A 1 90 ? -1.514 4.913 11.151 1.00 96.88 90 MET A N 1
ATOM 680 C CA . MET A 1 90 ? -1.549 4.688 9.709 1.00 96.88 90 MET A CA 1
ATOM 681 C C . MET A 1 90 ? -1.362 3.208 9.365 1.00 96.88 90 MET A C 1
ATOM 683 O O . MET A 1 90 ? -2.156 2.625 8.622 1.00 96.88 90 MET A O 1
ATOM 687 N N . ALA A 1 91 ? -0.361 2.558 9.961 1.00 96.31 91 ALA A N 1
ATOM 688 C CA . ALA A 1 91 ? -0.118 1.136 9.758 1.00 96.31 91 ALA A CA 1
ATOM 689 C C . ALA A 1 91 ? -1.323 0.280 10.187 1.00 96.31 91 ALA A C 1
ATOM 691 O O . ALA A 1 91 ? -1.709 -0.648 9.470 1.00 96.31 91 ALA A O 1
ATOM 692 N N . ARG A 1 92 ? -1.974 0.601 11.315 1.00 93.69 92 ARG A N 1
ATOM 693 C CA . ARG A 1 92 ? -3.195 -0.089 11.764 1.00 93.69 92 ARG A CA 1
ATOM 694 C C . ARG A 1 92 ? -4.324 0.038 10.751 1.00 93.69 92 ARG A C 1
ATOM 696 O O . ARG A 1 92 ? -4.945 -0.979 10.436 1.00 93.69 92 ARG A O 1
ATOM 703 N N . LYS A 1 93 ? -4.571 1.239 10.218 1.00 92.81 93 LYS A N 1
ATOM 704 C CA . LYS A 1 93 ? -5.586 1.465 9.175 1.00 92.81 93 LYS A CA 1
ATOM 705 C C . LYS A 1 93 ? -5.318 0.595 7.948 1.00 92.81 93 LYS A C 1
ATOM 707 O O . LYS A 1 93 ? -6.215 -0.126 7.514 1.00 92.81 93 LYS A O 1
ATOM 712 N N . VAL A 1 94 ? -4.074 0.568 7.461 1.00 95.06 94 VAL A N 1
ATOM 713 C CA . VAL A 1 94 ? -3.672 -0.265 6.313 1.00 95.06 94 VAL A CA 1
ATOM 714 C C . VAL A 1 94 ? -3.916 -1.751 6.588 1.00 95.06 94 VAL A C 1
ATOM 716 O O . VAL A 1 94 ? -4.526 -2.442 5.776 1.00 95.06 94 VAL A O 1
ATOM 719 N N . LYS A 1 95 ? -3.491 -2.263 7.750 1.00 92.50 95 LYS A N 1
ATOM 720 C CA . LYS A 1 95 ? -3.655 -3.687 8.091 1.00 92.50 95 LYS A CA 1
ATOM 721 C C . LYS A 1 95 ? -5.113 -4.096 8.315 1.00 92.50 95 LYS A C 1
ATOM 723 O O . LYS A 1 95 ? -5.434 -5.263 8.111 1.00 92.50 95 LYS A O 1
ATOM 728 N N . ARG A 1 96 ? -5.981 -3.169 8.731 1.00 88.81 96 ARG A N 1
ATOM 729 C CA . ARG A 1 96 ? -7.415 -3.420 8.941 1.00 88.81 96 ARG A CA 1
ATOM 730 C C . ARG A 1 96 ? -8.238 -3.339 7.652 1.00 88.81 96 ARG A C 1
ATOM 732 O O . ARG A 1 96 ? -9.301 -3.944 7.610 1.00 88.81 96 ARG A O 1
ATOM 739 N N . ALA A 1 97 ? -7.749 -2.667 6.606 1.00 87.81 97 ALA A N 1
ATOM 740 C CA . ALA A 1 97 ? -8.509 -2.383 5.384 1.00 87.81 97 ALA A CA 1
ATOM 741 C C . ALA A 1 97 ? -9.029 -3.620 4.619 1.00 87.81 97 ALA A C 1
ATOM 743 O O . ALA A 1 97 ? -10.015 -3.498 3.895 1.00 87.81 97 ALA A O 1
ATOM 744 N N . GLU A 1 98 ? -8.399 -4.789 4.785 1.00 79.56 98 GLU A N 1
ATOM 745 C CA . GLU A 1 98 ? -8.870 -6.077 4.238 1.00 79.56 98 GLU A CA 1
ATOM 746 C C . GLU A 1 98 ? -8.996 -7.182 5.300 1.00 79.56 98 GLU A C 1
ATOM 748 O O . GLU A 1 98 ? -9.144 -8.363 4.980 1.00 79.56 98 GLU A O 1
ATOM 753 N N . SER A 1 99 ? -8.943 -6.834 6.590 1.00 71.12 99 SER A N 1
ATOM 754 C CA . SER A 1 99 ? -9.106 -7.846 7.632 1.00 71.12 99 SER A CA 1
ATOM 755 C C . SER A 1 99 ? -10.577 -8.234 7.751 1.00 71.12 99 SER A C 1
ATOM 757 O O . SER A 1 99 ? -11.381 -7.480 8.290 1.00 71.12 99 SER A O 1
ATOM 759 N N . LEU A 1 100 ? -10.923 -9.443 7.299 1.00 59.78 100 LEU A N 1
ATOM 760 C CA . LEU A 1 100 ? -12.245 -10.046 7.527 1.00 59.78 100 LEU A CA 1
ATOM 761 C C . LEU A 1 100 ? -12.511 -10.334 9.016 1.00 59.78 100 LEU A C 1
ATOM 763 O O . LEU A 1 100 ? -13.660 -10.451 9.429 1.00 59.78 100 LEU A O 1
ATOM 767 N N . VAL A 1 101 ? -11.452 -10.449 9.826 1.00 60.25 101 VAL A N 1
ATOM 768 C CA . VAL A 1 101 ? -11.531 -10.713 11.268 1.00 60.25 101 VAL A CA 1
ATOM 769 C C . VAL A 1 101 ? -11.135 -9.456 12.038 1.00 60.25 101 VAL A C 1
ATOM 771 O O . VAL A 1 101 ? -10.001 -8.980 11.931 1.00 60.25 101 VAL A O 1
ATOM 774 N N . ILE A 1 102 ? -12.061 -8.923 12.833 1.00 64.62 102 ILE A N 1
ATOM 775 C CA . ILE A 1 102 ? -11.826 -7.780 13.722 1.00 64.62 102 ILE A CA 1
ATOM 776 C C . ILE A 1 102 ? -11.374 -8.333 15.079 1.00 64.62 102 ILE A C 1
ATOM 778 O O . ILE A 1 102 ? -12.118 -9.070 15.717 1.00 64.62 102 ILE A O 1
ATOM 782 N N . LYS A 1 103 ? -10.141 -8.021 15.505 1.00 64.25 103 LYS A N 1
ATOM 783 C CA . LYS A 1 103 ? -9.590 -8.489 16.795 1.00 64.25 103 LYS A CA 1
ATOM 784 C C . LYS A 1 103 ? -10.062 -7.650 17.985 1.00 64.25 103 LYS A C 1
ATOM 786 O O . LYS A 1 103 ? -10.351 -8.207 19.034 1.00 64.25 103 LYS A O 1
ATOM 791 N N . ASP A 1 104 ? -10.168 -6.337 17.795 1.00 70.31 104 ASP A N 1
ATOM 792 C CA . ASP A 1 104 ? -10.625 -5.395 18.818 1.00 70.31 104 ASP A CA 1
ATOM 793 C C . ASP A 1 104 ? -12.085 -5.049 18.535 1.00 70.31 104 ASP A C 1
ATOM 795 O O . ASP A 1 104 ? -12.387 -4.070 17.847 1.00 70.31 104 ASP A O 1
ATOM 799 N N . VAL A 1 105 ? -12.994 -5.917 18.973 1.00 80.06 105 VAL A N 1
ATOM 800 C CA . VAL A 1 105 ? -14.426 -5.698 18.770 1.00 80.06 105 VAL A CA 1
ATOM 801 C C . VAL A 1 105 ? -14.960 -4.832 19.899 1.00 80.06 105 VAL A C 1
ATOM 803 O O . VAL A 1 105 ? -14.741 -5.123 21.072 1.00 80.06 105 VAL A O 1
ATOM 806 N N . ILE A 1 106 ? -15.668 -3.766 19.542 1.00 87.38 106 ILE A N 1
ATOM 807 C CA . ILE A 1 106 ? -16.366 -2.930 20.515 1.00 87.38 106 ILE A CA 1
ATOM 808 C C . ILE A 1 106 ? -17.647 -3.658 20.914 1.00 87.38 106 ILE A C 1
ATOM 810 O O . ILE A 1 106 ? -18.467 -3.971 20.054 1.00 87.38 106 ILE A O 1
ATOM 814 N N . THR A 1 107 ? -17.797 -3.942 22.204 1.00 91.88 107 THR A N 1
ATOM 815 C CA . THR A 1 107 ? -18.912 -4.717 22.763 1.00 91.88 107 THR A CA 1
ATOM 816 C C . THR A 1 107 ? -19.735 -3.880 23.733 1.00 91.88 107 THR A C 1
ATOM 818 O O . THR A 1 107 ? -19.192 -2.972 24.359 1.00 91.88 107 THR A O 1
ATOM 821 N N . ILE A 1 108 ? -21.005 -4.241 23.912 1.00 93.75 108 ILE A N 1
ATOM 822 C CA . ILE A 1 108 ? -21.904 -3.657 24.922 1.00 93.75 108 ILE A CA 1
ATOM 823 C C . ILE A 1 108 ? -22.361 -4.716 25.926 1.00 93.75 108 ILE A C 1
ATOM 825 O O . ILE A 1 108 ? -22.295 -5.916 25.645 1.00 93.75 108 ILE A O 1
ATOM 829 N N . ARG A 1 109 ? -22.846 -4.289 27.090 1.00 93.69 109 ARG A N 1
ATOM 830 C CA . ARG A 1 109 ? -23.485 -5.172 28.081 1.00 93.69 109 ARG A CA 1
ATOM 831 C C . ARG A 1 109 ? -25.001 -5.240 27.870 1.00 93.69 109 ARG A C 1
ATOM 833 O O . ARG A 1 109 ? -25.581 -4.273 27.388 1.00 93.69 109 ARG A O 1
ATOM 840 N N . PRO A 1 110 ? -25.676 -6.322 28.303 1.00 91.94 110 PRO A N 1
ATOM 841 C CA . PRO A 1 110 ? -27.139 -6.430 28.211 1.00 91.94 110 PRO A CA 1
ATOM 842 C C . PRO A 1 110 ? -27.907 -5.356 28.991 1.00 91.94 110 PRO A C 1
ATOM 844 O O . PRO A 1 110 ? -29.089 -5.151 28.748 1.00 91.94 110 PRO A O 1
ATOM 847 N N . THR A 1 111 ? -27.256 -4.711 29.960 1.00 91.56 111 THR A N 1
ATOM 848 C CA . THR A 1 111 ? -27.837 -3.675 30.822 1.00 91.56 111 THR A CA 1
ATOM 849 C C . THR A 1 111 ? -27.663 -2.256 30.276 1.00 91.56 111 THR A C 1
ATOM 851 O O . THR A 1 111 ? -28.086 -1.305 30.929 1.00 91.56 111 THR A O 1
ATOM 854 N N . GLU A 1 112 ? -26.995 -2.094 29.133 1.00 92.38 112 GLU A N 1
ATOM 855 C CA . GLU A 1 112 ? -26.756 -0.792 28.506 1.00 92.38 112 GLU A CA 1
ATOM 856 C C . GLU A 1 112 ? -27.910 -0.405 27.577 1.00 92.38 112 GLU A C 1
ATOM 858 O O . GLU A 1 112 ? -28.545 -1.263 26.966 1.00 92.38 112 GLU A O 1
ATOM 863 N N . THR A 1 113 ? -28.189 0.897 27.487 1.00 91.19 113 THR A N 1
ATOM 864 C CA . THR A 1 113 ? -29.347 1.417 26.750 1.00 91.19 113 THR A CA 1
ATOM 865 C C . THR A 1 113 ? -29.123 1.415 25.240 1.00 91.19 113 THR A C 1
ATOM 867 O O . THR A 1 113 ? -27.991 1.446 24.741 1.00 91.19 113 THR A O 1
ATOM 870 N N . VAL A 1 114 ? -30.229 1.446 24.496 1.00 89.75 114 VAL A N 1
ATOM 871 C CA . VAL A 1 114 ? -30.233 1.585 23.031 1.00 89.75 114 VAL A CA 1
ATOM 872 C C . VAL A 1 114 ? -29.550 2.884 22.589 1.00 89.75 114 VAL A C 1
ATOM 874 O O . VAL A 1 114 ? -28.801 2.888 21.606 1.00 89.75 114 VAL A O 1
ATOM 877 N N . ASP A 1 115 ? -29.745 3.970 23.339 1.00 90.00 115 ASP A N 1
ATOM 878 C CA . ASP A 1 115 ? -29.081 5.254 23.093 1.00 90.00 115 ASP A CA 1
ATOM 879 C C . ASP A 1 115 ? -27.552 5.131 23.163 1.00 90.00 115 ASP A C 1
ATOM 881 O O . ASP A 1 115 ? -26.848 5.577 22.253 1.00 90.00 115 ASP A O 1
ATOM 885 N N . TYR A 1 116 ? -27.030 4.444 24.185 1.00 90.38 116 TYR A N 1
ATOM 886 C CA . TYR A 1 116 ? -25.589 4.230 24.333 1.00 90.38 116 TYR A CA 1
ATOM 887 C C . TYR A 1 116 ? -25.015 3.394 23.185 1.00 90.38 116 TYR A C 1
ATOM 889 O O . TYR A 1 116 ? -23.971 3.730 22.620 1.00 90.38 116 TYR A O 1
ATOM 897 N N . ALA A 1 117 ? -25.721 2.330 22.788 1.00 90.75 117 ALA A N 1
ATOM 898 C CA . ALA A 1 117 ? -25.339 1.522 21.635 1.00 90.75 117 ALA A CA 1
ATOM 899 C C . ALA A 1 117 ? -25.293 2.362 20.344 1.00 90.75 117 ALA A C 1
ATOM 901 O O . ALA A 1 117 ? -24.354 2.238 19.554 1.00 90.75 117 ALA A O 1
ATOM 902 N N . THR A 1 118 ? -26.267 3.253 20.146 1.00 89.81 118 THR A N 1
ATOM 903 C CA . THR A 1 118 ? -26.343 4.130 18.968 1.00 89.81 118 THR A CA 1
ATOM 904 C C . THR A 1 118 ? -25.195 5.140 18.932 1.00 89.81 118 THR A C 1
ATOM 906 O O . THR A 1 118 ? -24.572 5.327 17.882 1.00 89.81 118 THR A O 1
ATOM 909 N N . GLU A 1 119 ? -24.856 5.743 20.074 1.00 91.25 119 GLU A N 1
ATOM 910 C CA . GLU A 1 119 ? -23.714 6.655 20.201 1.00 91.25 119 GLU A CA 1
ATOM 911 C C . GLU A 1 119 ? -22.393 5.948 19.854 1.00 91.25 119 GLU A C 1
ATOM 913 O O . GLU A 1 119 ? -21.587 6.461 19.071 1.00 91.25 119 GLU A O 1
ATOM 918 N N . LEU A 1 120 ? -22.192 4.729 20.367 1.00 90.75 120 LEU A N 1
ATOM 919 C CA . LEU A 1 120 ? -21.003 3.919 20.090 1.00 90.75 120 LEU A CA 1
ATOM 920 C C . LEU A 1 120 ? -20.863 3.589 18.598 1.00 90.75 120 LEU A C 1
ATOM 922 O O . LEU A 1 120 ? -19.773 3.715 18.032 1.00 90.75 120 LEU A O 1
ATOM 926 N N . MET A 1 121 ? -21.966 3.184 17.958 1.00 89.69 121 MET A N 1
ATOM 927 C CA . MET A 1 121 ? -22.001 2.876 16.525 1.00 89.69 121 MET A CA 1
ATOM 928 C C . MET A 1 121 ? -21.597 4.091 15.682 1.00 89.69 121 MET A C 1
ATOM 930 O O . MET A 1 121 ? -20.777 3.952 14.773 1.00 89.69 121 MET A O 1
ATOM 934 N N . GLN A 1 122 ? -22.108 5.285 16.004 1.00 87.94 122 GLN A N 1
ATOM 935 C CA . GLN A 1 122 ? -21.758 6.522 15.296 1.00 87.94 122 GLN A CA 1
ATOM 936 C C . GLN A 1 122 ? -20.302 6.926 15.529 1.00 87.94 122 GLN A C 1
ATOM 938 O O . GLN A 1 122 ? -19.574 7.197 14.575 1.00 87.94 122 GLN A O 1
ATOM 943 N N . LYS A 1 123 ? -19.856 6.920 16.789 1.00 87.38 123 LYS A N 1
ATOM 944 C CA . LYS A 1 123 ? -18.502 7.333 17.178 1.00 87.38 123 LYS A CA 1
ATOM 945 C C . LYS A 1 123 ? -17.416 6.501 16.502 1.00 87.38 123 LYS A C 1
ATOM 947 O O . LYS A 1 123 ? -16.363 7.028 16.151 1.00 87.38 123 LYS A O 1
ATOM 952 N N . HIS A 1 124 ? -17.664 5.206 16.334 1.00 84.44 124 HIS A N 1
ATOM 953 C CA . HIS A 1 124 ? -16.690 4.271 15.774 1.00 84.44 124 HIS A CA 1
ATOM 954 C C . HIS A 1 124 ? -16.984 3.863 14.327 1.00 84.44 124 HIS A C 1
ATOM 956 O O . HIS A 1 124 ? -16.221 3.086 13.755 1.00 84.44 124 HIS A O 1
ATOM 962 N N . ASN A 1 125 ? -18.051 4.403 13.727 1.00 83.75 125 ASN A N 1
ATOM 963 C CA . ASN A 1 125 ? -18.509 4.079 12.377 1.00 83.75 125 ASN A CA 1
ATOM 964 C C . ASN A 1 125 ? -18.713 2.560 12.166 1.00 83.75 125 ASN A C 1
ATOM 966 O O . ASN A 1 125 ? -18.254 1.987 11.177 1.00 83.75 125 ASN A O 1
ATOM 970 N N . ILE A 1 126 ? -19.373 1.898 13.127 1.00 86.25 126 ILE A N 1
ATOM 971 C CA . ILE A 1 126 ? -19.631 0.446 13.136 1.00 86.25 126 ILE A CA 1
ATOM 972 C C . ILE A 1 126 ? -21.138 0.198 13.051 1.00 86.25 126 ILE A C 1
ATOM 974 O O . ILE A 1 126 ? -21.922 0.849 13.730 1.00 86.25 126 ILE A O 1
ATOM 978 N N . SER A 1 127 ? -21.560 -0.775 12.242 1.00 86.88 127 SER A N 1
ATOM 979 C CA . SER A 1 127 ? -22.979 -1.087 12.014 1.00 86.88 127 SER A CA 1
ATOM 980 C C . SER A 1 127 ? -23.587 -2.106 12.988 1.00 86.88 127 SER A C 1
ATOM 982 O O . SER A 1 127 ? -24.756 -2.465 12.835 1.00 86.88 127 SER A O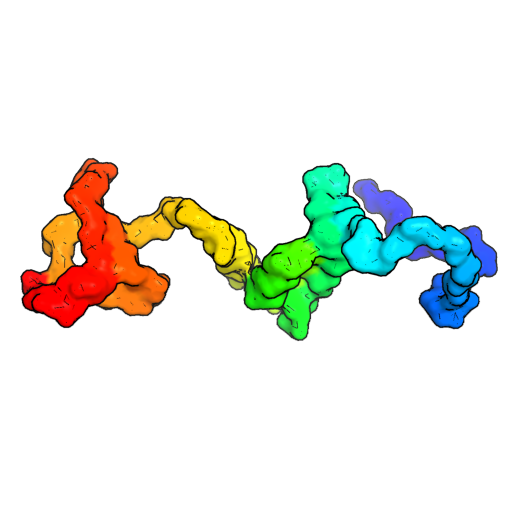 1
ATOM 984 N N . GLY A 1 128 ? -22.814 -2.634 13.936 1.00 89.94 128 GLY A N 1
ATOM 985 C CA . GLY A 1 128 ? -23.285 -3.623 14.900 1.00 89.94 128 GLY A CA 1
ATOM 986 C C . GLY A 1 128 ? -22.310 -3.857 16.047 1.00 89.94 128 GLY A C 1
ATOM 987 O O . GLY A 1 128 ? -21.100 -3.716 15.886 1.00 89.94 128 GLY A O 1
ATOM 988 N N . LEU A 1 129 ? -22.863 -4.211 17.202 1.00 92.50 129 LEU A N 1
ATOM 989 C CA . LEU A 1 129 ? -22.165 -4.377 18.469 1.00 92.50 129 LEU A CA 1
ATOM 990 C C . LEU A 1 129 ? -22.503 -5.759 19.041 1.00 92.50 129 LEU A C 1
ATOM 992 O O . LEU A 1 129 ? -23.685 -6.063 19.235 1.00 92.50 129 LEU A O 1
ATOM 996 N N . PRO A 1 130 ? -21.513 -6.621 19.317 1.00 93.50 130 PRO A N 1
ATOM 997 C CA . PRO A 1 130 ? -21.751 -7.828 20.090 1.00 93.50 130 PRO A CA 1
ATOM 998 C C . PRO A 1 130 ? -22.130 -7.474 21.529 1.00 93.50 130 PRO A C 1
ATOM 1000 O O . PRO A 1 130 ? -21.537 -6.584 22.142 1.00 93.50 130 PRO A O 1
ATOM 1003 N N . VAL A 1 131 ? -23.094 -8.210 22.071 1.00 93.81 131 VAL A N 1
ATOM 1004 C CA . VAL A 1 131 ? -23.532 -8.093 23.462 1.00 93.81 131 VAL A CA 1
ATOM 1005 C C . VAL A 1 131 ? -22.813 -9.155 24.282 1.00 93.81 131 VAL A C 1
ATOM 1007 O O . VAL A 1 131 ? -22.919 -10.348 23.979 1.00 93.81 131 VAL A O 1
ATOM 1010 N N . VAL A 1 132 ? -22.076 -8.732 25.307 1.00 94.69 132 VAL A N 1
ATOM 1011 C CA . VAL A 1 132 ? -21.242 -9.603 26.142 1.00 94.69 132 VAL A CA 1
ATOM 1012 C C . VAL A 1 132 ? -21.619 -9.454 27.613 1.00 94.69 132 VAL A C 1
ATOM 1014 O O . VAL A 1 132 ? -21.682 -8.349 28.147 1.00 94.69 132 VAL A O 1
ATOM 1017 N N . GLU A 1 133 ? -21.822 -10.583 28.290 1.00 94.56 133 GLU A N 1
ATOM 1018 C CA . GLU A 1 133 ? -22.061 -10.662 29.732 1.00 94.56 133 GLU A CA 1
ATOM 1019 C C . GLU A 1 133 ? -21.029 -11.595 30.367 1.00 94.56 133 GLU A C 1
ATOM 1021 O O . GLU A 1 133 ? -20.920 -12.750 29.961 1.00 94.56 133 GLU A O 1
ATOM 1026 N N . ALA A 1 134 ? -20.251 -11.097 31.337 1.00 86.19 134 ALA A N 1
ATOM 1027 C CA . ALA A 1 134 ? -19.215 -11.869 32.039 1.00 86.19 134 ALA A CA 1
ATOM 1028 C C . ALA A 1 134 ? -18.325 -12.713 31.091 1.00 86.19 134 ALA A C 1
ATOM 1030 O O . ALA A 1 134 ? -18.116 -13.900 31.318 1.00 86.19 134 ALA A O 1
ATOM 1031 N N . GLU A 1 135 ? -17.843 -12.093 30.005 1.00 86.69 135 GLU A N 1
ATOM 1032 C CA . GLU A 1 135 ? -17.021 -12.695 28.931 1.00 86.69 135 GLU A CA 1
ATOM 1033 C C . GLU A 1 135 ? -17.741 -13.653 27.967 1.00 86.69 135 GLU A C 1
ATOM 1035 O O . GLU A 1 135 ? -17.138 -14.151 27.015 1.00 86.69 135 GLU A O 1
ATOM 1040 N N . LYS A 1 136 ? -19.046 -13.874 28.135 1.00 91.88 136 LYS A N 1
ATOM 1041 C CA . LYS A 1 136 ? -19.842 -14.686 27.216 1.00 91.88 136 LYS A CA 1
ATOM 1042 C C . LYS A 1 136 ? -20.556 -13.812 26.191 1.00 91.88 136 LYS A C 1
ATOM 1044 O O . LYS A 1 136 ? -21.284 -12.891 26.548 1.00 91.88 136 LYS A O 1
ATOM 1049 N N . LEU A 1 137 ? -20.401 -14.146 24.909 1.00 92.81 137 LEU A N 1
ATOM 1050 C CA . LEU A 1 137 ? -21.220 -13.578 23.839 1.00 92.81 137 LEU A CA 1
ATOM 1051 C C . LEU A 1 137 ? -22.667 -14.062 24.001 1.00 92.81 137 LEU A C 1
ATOM 1053 O O . LEU A 1 137 ? -22.938 -15.259 23.876 1.00 92.81 137 LEU A O 1
ATOM 1057 N N . VAL A 1 138 ? -23.581 -13.135 24.279 1.00 94.88 138 VAL A N 1
ATOM 1058 C CA . VAL A 1 138 ? -25.011 -13.421 24.487 1.00 94.88 138 VAL A CA 1
ATOM 1059 C C . VAL A 1 138 ? -25.893 -12.926 23.341 1.00 94.88 138 VAL A C 1
ATOM 1061 O O . VAL A 1 138 ? -27.031 -13.371 23.224 1.00 94.88 138 VAL A O 1
ATOM 1064 N N . GLY A 1 139 ? -25.382 -12.062 22.457 1.00 93.19 139 GLY A N 1
ATOM 1065 C CA . GLY A 1 139 ? -26.138 -11.588 21.298 1.00 93.19 139 GLY A CA 1
ATOM 1066 C C . GLY A 1 139 ? -25.390 -10.587 20.423 1.00 93.19 139 GLY A C 1
ATOM 1067 O O . GLY A 1 139 ? -24.194 -10.354 20.592 1.00 93.19 139 GLY A O 1
ATOM 1068 N N . ILE A 1 140 ? -26.115 -9.987 19.480 1.00 93.81 140 ILE A N 1
ATOM 1069 C CA . ILE A 1 140 ? -25.646 -8.892 18.628 1.00 93.81 140 ILE A CA 1
ATOM 1070 C C . ILE A 1 140 ? -26.779 -7.881 18.455 1.00 93.81 140 ILE A C 1
ATOM 1072 O O . ILE A 1 140 ? -27.929 -8.274 18.276 1.00 93.81 140 ILE A O 1
ATOM 1076 N N . VAL A 1 141 ? -26.443 -6.595 18.502 1.00 91.62 141 VAL A N 1
ATOM 1077 C CA . VAL A 1 141 ? -27.352 -5.490 18.181 1.00 91.62 141 VAL A CA 1
ATOM 1078 C C . VAL A 1 141 ? -26.816 -4.790 16.945 1.00 91.62 141 VAL A C 1
ATOM 1080 O O . VAL A 1 141 ? -25.640 -4.433 16.892 1.00 91.62 141 VAL A O 1
ATOM 1083 N N . THR A 1 142 ? -27.652 -4.596 15.933 1.00 91.94 142 THR A N 1
ATOM 1084 C CA . THR A 1 142 ? -27.265 -3.943 14.679 1.00 91.94 142 THR A CA 1
ATOM 1085 C C . THR A 1 142 ? -27.951 -2.596 14.514 1.00 91.94 142 THR A C 1
ATOM 1087 O O . THR A 1 142 ? -28.997 -2.330 15.101 1.00 91.94 142 THR A O 1
ATOM 1090 N N . GLY A 1 143 ? -27.406 -1.757 13.631 1.00 86.25 143 GLY A N 1
ATOM 1091 C CA . GLY A 1 143 ? -28.002 -0.470 13.269 1.00 86.25 143 GLY A CA 1
ATOM 1092 C C . GLY A 1 143 ? -29.440 -0.572 12.739 1.00 86.25 143 GLY A C 1
ATOM 1093 O O . GLY A 1 143 ? -30.164 0.417 12.750 1.00 86.25 143 GLY A O 1
ATOM 1094 N N . ARG A 1 144 ? -29.877 -1.752 12.273 1.00 85.31 144 ARG A N 1
ATOM 1095 C CA . ARG A 1 144 ? -31.276 -1.982 11.873 1.00 85.31 144 ARG A CA 1
ATOM 1096 C C . ARG A 1 144 ? -32.195 -2.194 13.072 1.00 85.31 144 ARG A C 1
ATOM 1098 O O . ARG A 1 144 ? -33.345 -1.776 13.001 1.00 85.31 144 ARG A O 1
ATOM 1105 N N . ASP A 1 145 ? -31.681 -2.804 14.136 1.00 84.94 145 ASP A N 1
ATOM 1106 C CA . ASP A 1 145 ? -32.447 -3.134 15.339 1.00 84.94 145 ASP A CA 1
ATOM 1107 C C . ASP A 1 145 ? -32.730 -1.871 16.161 1.00 84.94 145 ASP A C 1
ATOM 1109 O O . ASP A 1 145 ? -33.857 -1.648 16.589 1.00 84.94 145 ASP A O 1
ATOM 1113 N N . VAL A 1 146 ? -31.739 -0.982 16.290 1.00 84.31 146 VAL A N 1
ATOM 1114 C CA . VAL A 1 146 ? -31.873 0.274 17.055 1.00 84.31 146 VAL A CA 1
ATOM 1115 C C . VAL A 1 146 ? -32.667 1.366 16.332 1.00 84.31 146 VAL A C 1
ATOM 1117 O O . VAL A 1 146 ? -33.138 2.304 16.961 1.00 84.31 146 VAL A O 1
ATOM 1120 N N . ARG A 1 147 ? -32.873 1.257 15.012 1.00 77.44 147 ARG A N 1
ATOM 1121 C CA . ARG A 1 147 ? -33.524 2.311 14.208 1.00 77.44 147 ARG A CA 1
ATOM 1122 C C . ARG A 1 147 ? -35.004 2.532 14.548 1.00 77.44 147 ARG A C 1
ATOM 1124 O O . ARG A 1 147 ? -35.531 3.601 14.255 1.00 77.44 147 ARG A O 1
ATOM 1131 N N . PHE A 1 148 ? -35.665 1.524 15.111 1.00 75.44 148 PHE A N 1
ATOM 1132 C CA . PHE A 1 148 ? -37.089 1.556 15.469 1.00 75.44 148 PHE A CA 1
ATOM 1133 C C . PHE A 1 148 ? -37.340 1.133 16.923 1.00 75.44 148 PHE A C 1
ATOM 1135 O O . PHE A 1 148 ? -38.488 0.894 17.294 1.00 75.44 148 PHE A O 1
ATOM 1142 N N . ALA A 1 149 ? -36.279 0.988 17.718 1.00 74.62 149 ALA A N 1
ATOM 1143 C CA . ALA A 1 149 ? -36.374 0.602 19.117 1.00 74.62 149 ALA A CA 1
ATOM 1144 C C . ALA A 1 149 ? -36.673 1.824 19.996 1.00 74.62 149 ALA A C 1
ATOM 1146 O O . ALA A 1 149 ? -36.296 2.946 19.655 1.00 74.62 149 ALA A O 1
ATOM 1147 N N . ASP A 1 150 ? -37.351 1.595 21.123 1.00 72.75 150 ASP A N 1
ATOM 1148 C CA . ASP A 1 150 ? -37.522 2.630 22.143 1.00 72.75 150 ASP A CA 1
ATOM 1149 C C . ASP A 1 150 ? -36.140 2.998 22.733 1.00 72.75 150 ASP A C 1
ATOM 1151 O O . ASP A 1 150 ? -35.301 2.105 22.889 1.00 72.75 150 ASP A O 1
ATOM 1155 N N . PRO A 1 151 ? -35.862 4.276 23.053 1.00 65.31 151 PRO A N 1
ATOM 1156 C CA . PRO A 1 151 ? -34.523 4.720 23.467 1.00 65.31 151 PRO A CA 1
ATOM 1157 C C . PRO A 1 151 ? -34.049 4.166 24.823 1.00 65.31 151 PRO A C 1
ATOM 1159 O O . PRO A 1 151 ? -32.851 4.214 25.123 1.00 65.31 151 PRO A O 1
ATOM 1162 N N . SER A 1 152 ? -34.990 3.698 25.654 1.00 56.34 152 SER A N 1
ATOM 1163 C CA . SER A 1 152 ? -34.791 3.270 27.047 1.00 56.34 152 SER A CA 1
ATOM 1164 C C . SER A 1 152 ? -34.368 1.815 27.184 1.00 56.34 152 SER A C 1
ATOM 1166 O O . SER A 1 152 ? -35.137 0.953 26.704 1.00 56.34 152 SER A O 1
#

Secondary structure (DSSP, 8-state):
-----GGGGGTT-S----TTS--PPP---SS-GGG----EESSSS-EESSS-EE-S-TTT-SHHHHHHHHHTT-EE----SS-HHHHHHHHHHHHHTT-SS-SS---B-TTS-HHHHHHHHHHHT-SEEEEEETTEEEEEEEHHHHTTS---

Solvent-accessible surface area (backbone atoms only — not comparable to full-atom values): 9604 Å² total; per-residue (Å²): 135,86,68,88,52,80,72,60,77,59,74,86,54,95,75,86,84,58,81,86,76,58,81,87,78,88,79,91,79,94,73,55,83,90,72,61,81,51,57,39,74,80,49,100,90,41,75,31,57,29,86,47,70,47,56,56,34,78,95,63,14,50,42,69,47,26,42,56,36,39,75,70,31,25,42,45,37,68,30,77,90,63,55,72,69,54,46,50,49,32,52,50,51,41,65,50,74,78,47,91,70,75,86,85,69,70,66,43,46,88,87,59,43,49,51,58,53,51,53,52,28,62,77,68,75,43,67,57,32,44,25,39,54,98,91,39,81,77,49,73,50,37,61,76,60,58,73,78,48,70,63,111

Nearest PDB structures (foldseek):
  7pji-assembly1_B-5  TM=9.314E-01  e=4.665E-11  Pseudomonas aeruginosa
  7pji-assembly1_A  TM=9.289E-01  e=4.665E-11  Pseudomonas aeruginosa
  6rpu-assembly1_A  TM=8.571E-01  e=5.684E-11  Eremothecium gossy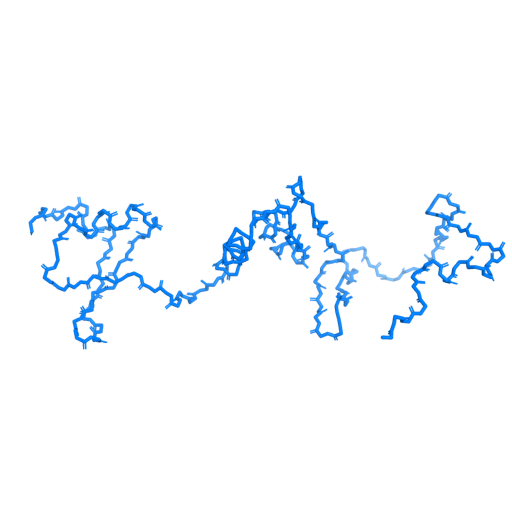pii ATCC 10895
  4dqw-assembly1_B  TM=7.701E-01  e=7.397E-11  Pseudomonas aeruginosa PAO1
  7rfh-assembly1_F  TM=6.606E-01  e=6.500E-10  Homo sapiens